Protein AF-A0A9D9NBC0-F1 (afdb_monomer_lite)

Structure (mmCIF, N/CA/C/O backbone):
data_AF-A0A9D9NBC0-F1
#
_entry.id   AF-A0A9D9NBC0-F1
#
loop_
_atom_site.group_PDB
_atom_site.id
_atom_site.type_symbol
_atom_site.label_atom_id
_atom_site.label_alt_id
_atom_site.label_comp_id
_atom_site.label_asym_id
_atom_site.label_entity_id
_atom_site.label_seq_id
_atom_site.pdbx_PDB_ins_code
_atom_site.Cartn_x
_atom_site.Cartn_y
_atom_site.Cartn_z
_atom_site.occupancy
_atom_site.B_iso_or_equiv
_atom_site.auth_seq_id
_atom_site.auth_comp_id
_atom_site.auth_asym_id
_atom_site.auth_atom_id
_atom_site.pdbx_PDB_model_num
ATOM 1 N N . MET A 1 1 ? -19.475 12.865 -7.290 1.00 39.97 1 MET A N 1
ATOM 2 C CA . MET A 1 1 ? -19.889 11.448 -7.213 1.00 39.97 1 MET A CA 1
ATOM 3 C C . MET A 1 1 ? -18.860 10.712 -8.029 1.00 39.97 1 MET A C 1
ATOM 5 O O . MET A 1 1 ? -19.018 10.587 -9.234 1.00 39.97 1 MET A O 1
ATOM 9 N N . ASP A 1 2 ? -17.732 10.462 -7.376 1.00 46.00 2 ASP A N 1
ATOM 10 C CA . ASP A 1 2 ? -16.462 10.147 -8.015 1.00 46.00 2 ASP A CA 1
ATOM 11 C C . ASP A 1 2 ? -16.504 8.800 -8.728 1.00 46.00 2 ASP A C 1
ATOM 13 O O . ASP A 1 2 ? -17.071 7.829 -8.221 1.00 46.00 2 ASP A O 1
ATOM 17 N N . GLU A 1 3 ? -15.914 8.781 -9.921 1.00 51.03 3 GLU A N 1
ATOM 18 C CA . GLU A 1 3 ? -15.640 7.583 -10.700 1.00 51.03 3 GLU A CA 1
ATOM 19 C C . GLU A 1 3 ? -14.886 6.578 -9.822 1.00 51.03 3 GLU A C 1
ATOM 21 O O . GLU A 1 3 ? -13.692 6.717 -9.556 1.00 51.03 3 GLU A O 1
ATOM 26 N N . MET A 1 4 ? -15.589 5.544 -9.356 1.00 51.00 4 MET A N 1
ATOM 27 C CA . MET A 1 4 ? -14.934 4.342 -8.862 1.00 51.00 4 MET A CA 1
ATOM 28 C C . MET A 1 4 ? -14.257 3.677 -10.054 1.00 51.00 4 MET A C 1
ATOM 30 O O . MET A 1 4 ? -14.889 2.946 -10.814 1.00 51.00 4 MET A O 1
ATOM 34 N N . HIS A 1 5 ? -12.966 3.956 -10.224 1.00 56.59 5 HIS A N 1
ATOM 35 C CA . HIS A 1 5 ? -12.083 3.117 -11.016 1.00 56.59 5 HIS A CA 1
ATOM 36 C C . HIS A 1 5 ? -12.287 1.670 -10.562 1.00 56.59 5 HIS A C 1
ATOM 38 O O . HIS A 1 5 ? -11.969 1.337 -9.425 1.00 56.59 5 HIS A O 1
ATOM 44 N N . SER A 1 6 ? -12.854 0.833 -11.432 1.00 58.31 6 SER A N 1
ATOM 45 C CA . SER A 1 6 ? -13.001 -0.598 -11.183 1.00 58.31 6 SER A CA 1
ATOM 46 C C . SER A 1 6 ? -11.607 -1.201 -11.060 1.00 58.31 6 SER A C 1
ATOM 48 O O . SER A 1 6 ? -10.880 -1.302 -12.055 1.00 58.31 6 SER A O 1
ATOM 50 N N . LEU A 1 7 ? -11.210 -1.553 -9.843 1.00 64.81 7 LEU A N 1
ATOM 51 C CA . LEU A 1 7 ? -9.915 -2.160 -9.589 1.00 64.81 7 LEU A CA 1
ATOM 52 C C . LEU A 1 7 ? -10.052 -3.663 -9.821 1.00 64.81 7 LEU A C 1
ATOM 54 O O . LEU A 1 7 ? -11.049 -4.277 -9.445 1.00 64.81 7 LEU A O 1
ATOM 58 N N . ALA A 1 8 ? -9.031 -4.298 -10.397 1.00 66.69 8 ALA A N 1
ATOM 59 C CA . ALA A 1 8 ? -9.032 -5.753 -10.611 1.00 66.69 8 ALA A CA 1
ATOM 60 C C . ALA A 1 8 ? -9.161 -6.546 -9.290 1.00 66.69 8 ALA A C 1
ATOM 62 O O . ALA A 1 8 ? -9.426 -7.748 -9.280 1.00 66.69 8 ALA A O 1
ATOM 63 N N . THR A 1 9 ? -8.947 -5.862 -8.170 1.00 72.19 9 THR A N 1
ATOM 64 C CA . THR A 1 9 ? -9.039 -6.367 -6.805 1.00 72.19 9 THR A CA 1
ATOM 65 C C . THR A 1 9 ? -10.477 -6.429 -6.267 1.00 72.19 9 THR A C 1
ATOM 67 O O . THR A 1 9 ? -10.701 -7.105 -5.261 1.00 72.19 9 THR A O 1
ATOM 70 N N . ASP A 1 10 ? -11.447 -5.783 -6.927 1.00 71.69 10 ASP A N 1
ATOM 71 C CA . ASP A 1 10 ? -12.849 -5.698 -6.477 1.00 71.69 10 ASP A CA 1
ATOM 72 C C . ASP A 1 10 ? -13.592 -7.047 -6.523 1.00 71.69 10 ASP A C 1
ATOM 74 O O . ASP A 1 10 ? -14.616 -7.216 -5.866 1.00 71.69 10 ASP A O 1
ATOM 78 N N . ASP A 1 11 ? -13.054 -8.038 -7.241 1.00 76.31 11 ASP A N 1
ATOM 79 C CA . ASP A 1 11 ? -13.562 -9.420 -7.249 1.00 76.31 11 ASP A CA 1
ATOM 80 C C . ASP A 1 11 ? -13.211 -10.186 -5.954 1.00 76.31 11 ASP A C 1
ATOM 82 O O . ASP A 1 11 ? -13.886 -11.134 -5.559 1.00 76.31 11 ASP A O 1
ATOM 86 N N . VAL A 1 12 ? -12.152 -9.765 -5.248 1.00 82.81 12 VAL A N 1
ATOM 87 C CA . VAL A 1 12 ? -11.618 -10.471 -4.066 1.00 82.81 12 VAL A CA 1
ATOM 88 C C . VAL A 1 12 ? -11.894 -9.708 -2.767 1.00 82.81 12 VAL A C 1
ATOM 90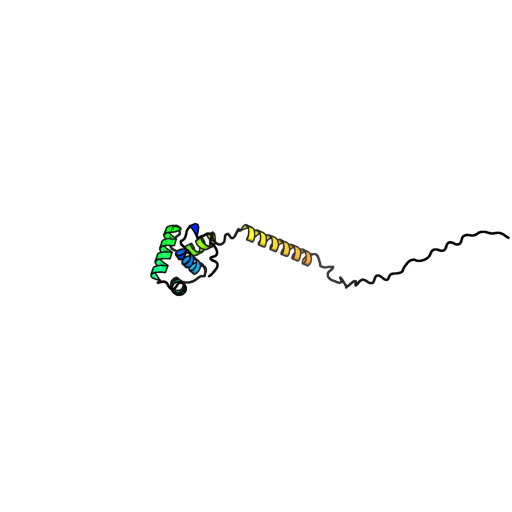 O O . VAL A 1 12 ? -12.126 -10.318 -1.717 1.00 82.81 12 VAL A O 1
ATOM 93 N N . LEU A 1 13 ? -11.852 -8.374 -2.807 1.00 86.44 13 LEU A N 1
ATOM 94 C CA . LEU A 1 13 ? -12.033 -7.506 -1.642 1.00 86.44 13 LEU A CA 1
ATOM 95 C C . LEU A 1 13 ? -13.379 -6.785 -1.683 1.00 86.44 13 LEU A C 1
ATOM 97 O O . LEU A 1 13 ? -13.892 -6.413 -2.731 1.00 86.44 13 LEU A O 1
ATOM 101 N N . THR A 1 14 ? -13.942 -6.541 -0.500 1.00 90.06 14 THR A N 1
ATOM 102 C CA . THR A 1 14 ? -15.122 -5.673 -0.378 1.00 90.06 14 THR A CA 1
ATOM 103 C C . THR A 1 14 ? -14.738 -4.204 -0.589 1.00 90.06 14 THR A C 1
ATOM 105 O O . THR A 1 14 ? -13.606 -3.828 -0.282 1.00 90.06 14 THR A O 1
ATOM 108 N N . PRO A 1 15 ? -15.679 -3.322 -0.973 1.00 87.12 15 PRO A N 1
ATOM 109 C CA . PRO A 1 15 ? -15.377 -1.911 -1.227 1.00 87.12 15 PRO A CA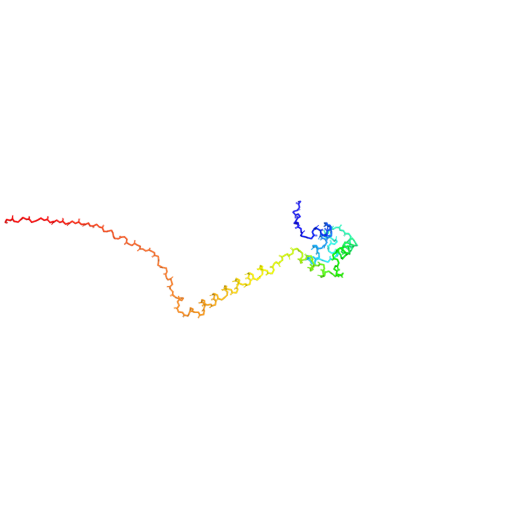 1
ATOM 110 C C . PRO A 1 15 ? -14.696 -1.189 -0.053 1.00 87.12 15 PRO A C 1
ATOM 112 O O . PRO A 1 15 ? -13.866 -0.310 -0.256 1.00 87.12 15 PRO A O 1
ATOM 115 N N . ALA A 1 16 ? -15.022 -1.560 1.190 1.00 87.44 16 ALA A N 1
ATOM 116 C CA . ALA A 1 16 ? -14.381 -0.997 2.381 1.00 87.44 16 ALA A CA 1
ATOM 117 C C . ALA A 1 16 ? -12.932 -1.481 2.558 1.00 87.44 16 ALA A C 1
ATOM 119 O O . ALA A 1 16 ? -12.053 -0.706 2.929 1.00 87.44 16 ALA A O 1
ATOM 120 N N . GLU A 1 17 ? -12.673 -2.756 2.274 1.00 90.88 17 GLU A N 1
ATOM 121 C CA . GLU A 1 17 ? -11.328 -3.333 2.320 1.00 90.88 17 GLU A CA 1
ATOM 122 C C . GLU A 1 17 ? -10.445 -2.765 1.204 1.00 90.88 17 GLU A C 1
ATOM 124 O O . GLU A 1 17 ? -9.278 -2.466 1.450 1.00 90.88 17 GLU A O 1
ATOM 129 N N . THR A 1 18 ? -11.009 -2.548 0.012 1.00 90.81 18 THR A N 1
ATOM 130 C CA . THR A 1 18 ? -10.315 -1.914 -1.114 1.00 90.81 18 THR A CA 1
ATOM 131 C C . THR A 1 18 ? -9.872 -0.492 -0.772 1.00 90.81 18 THR A C 1
ATOM 133 O O . THR A 1 18 ? -8.712 -0.162 -1.006 1.00 90.81 18 THR A O 1
ATOM 136 N N . ARG A 1 19 ? -10.732 0.335 -0.151 1.00 91.19 19 ARG A N 1
ATOM 137 C CA . ARG A 1 19 ? -10.355 1.699 0.282 1.00 91.19 19 ARG A CA 1
ATOM 138 C C . ARG A 1 19 ? -9.176 1.697 1.255 1.00 91.19 19 ARG A C 1
ATOM 140 O O . ARG A 1 19 ? -8.235 2.471 1.106 1.00 91.19 19 ARG A O 1
ATOM 147 N N . ILE A 1 20 ? -9.186 0.773 2.212 1.00 92.81 20 ILE A N 1
ATOM 148 C CA . ILE A 1 20 ? -8.100 0.632 3.188 1.00 92.81 20 ILE A CA 1
ATOM 149 C C . ILE A 1 20 ? -6.810 0.145 2.513 1.00 92.81 20 ILE A C 1
ATOM 151 O O . ILE A 1 20 ? -5.737 0.681 2.786 1.00 92.81 20 ILE A O 1
ATOM 155 N N . ALA A 1 21 ? -6.894 -0.837 1.611 1.00 90.69 21 ALA A N 1
ATOM 156 C CA . ALA A 1 21 ? -5.743 -1.328 0.854 1.00 90.69 21 ALA A CA 1
ATOM 157 C C . ALA A 1 21 ? -5.138 -0.248 -0.062 1.00 90.69 21 ALA A C 1
ATOM 159 O O . ALA A 1 21 ? -3.914 -0.125 -0.130 1.00 90.69 21 ALA A O 1
ATOM 160 N N . ALA A 1 22 ? -5.979 0.571 -0.700 1.00 89.56 22 ALA A N 1
ATOM 161 C CA . ALA A 1 22 ? -5.551 1.716 -1.496 1.00 89.56 22 ALA A CA 1
ATOM 162 C C . ALA A 1 22 ? -4.810 2.751 -0.637 1.00 89.56 22 ALA A C 1
ATOM 164 O O . ALA A 1 22 ? -3.722 3.175 -1.015 1.00 89.56 22 ALA A O 1
ATOM 165 N N . GLY A 1 23 ? -5.314 3.064 0.563 1.00 91.00 23 GLY A N 1
ATOM 166 C CA . GLY A 1 23 ? -4.620 3.944 1.509 1.00 91.00 23 GLY A CA 1
ATOM 167 C C . GLY A 1 23 ? -3.216 3.447 1.878 1.00 91.00 23 GLY A C 1
ATOM 168 O O . GLY A 1 23 ? -2.271 4.231 1.920 1.00 91.00 23 GLY A O 1
ATOM 169 N N . TYR A 1 24 ? -3.036 2.135 2.059 1.00 92.25 24 TYR A N 1
ATOM 170 C CA . TYR A 1 24 ? -1.698 1.567 2.265 1.00 92.25 24 TYR A CA 1
ATOM 171 C C . TYR A 1 24 ? -0.799 1.677 1.025 1.00 92.25 24 TYR A C 1
ATOM 173 O O . TYR A 1 24 ? 0.408 1.858 1.171 1.00 92.25 24 TYR A O 1
ATOM 181 N N . CYS A 1 25 ? -1.359 1.587 -0.184 1.00 89.19 25 CYS A N 1
ATOM 182 C CA . CYS A 1 25 ? -0.604 1.763 -1.430 1.00 89.19 25 CYS A CA 1
ATOM 183 C C . CYS A 1 25 ? -0.204 3.221 -1.679 1.00 89.19 25 CYS A C 1
ATOM 185 O O . CYS A 1 25 ? 0.854 3.467 -2.251 1.00 89.19 25 CYS A O 1
ATOM 187 N N . GLU A 1 26 ? -1.003 4.177 -1.205 1.00 88.12 26 GLU A N 1
ATOM 188 C CA . GLU A 1 26 ? -0.646 5.601 -1.160 1.00 88.12 26 GLU A CA 1
ATOM 189 C C . GLU A 1 26 ? 0.479 5.898 -0.148 1.00 88.12 26 GLU A C 1
ATOM 191 O O . GLU A 1 26 ? 1.039 6.991 -0.150 1.00 88.12 26 GLU A O 1
ATOM 196 N N . GLY A 1 27 ? 0.835 4.931 0.705 1.00 90.19 27 GLY A N 1
ATOM 197 C CA . GLY A 1 27 ? 1.870 5.077 1.729 1.00 90.19 27 GLY A CA 1
ATOM 198 C C . GLY A 1 27 ? 1.361 5.625 3.063 1.00 90.19 27 GLY A C 1
ATOM 199 O O . GLY A 1 27 ? 2.175 5.967 3.918 1.00 90.19 27 GLY A O 1
ATOM 200 N N . LEU A 1 28 ? 0.041 5.686 3.264 1.00 92.25 28 LEU A N 1
ATOM 201 C CA . LEU A 1 28 ? -0.554 6.149 4.515 1.00 92.25 28 LEU A CA 1
ATOM 202 C C . LEU A 1 28 ? -0.394 5.113 5.631 1.00 92.25 28 LEU A C 1
ATOM 204 O O . LEU A 1 28 ? -0.471 3.894 5.430 1.00 92.25 28 LEU A O 1
ATOM 208 N N . ILE A 1 29 ? -0.234 5.607 6.853 1.00 91.94 29 ILE A N 1
ATOM 209 C CA . ILE A 1 29 ? -0.187 4.782 8.059 1.00 91.94 29 ILE A CA 1
ATOM 210 C C . ILE A 1 29 ? -1.624 4.491 8.513 1.00 91.94 29 ILE A C 1
ATOM 212 O O . ILE A 1 29 ? -2.519 5.310 8.354 1.00 91.94 29 ILE A O 1
ATOM 216 N N . GLY A 1 30 ? -1.876 3.348 9.161 1.00 90.25 30 GLY A N 1
ATOM 217 C CA . GLY A 1 30 ? -3.233 2.955 9.581 1.00 90.25 30 GLY A CA 1
ATOM 218 C C . GLY A 1 30 ? -3.994 3.992 10.430 1.00 90.25 30 GLY A C 1
ATOM 219 O O . GLY A 1 30 ? -5.220 3.997 10.413 1.00 90.25 30 GLY A O 1
ATOM 220 N N . LYS A 1 31 ? -3.290 4.880 11.150 1.00 93.50 31 LYS A N 1
ATOM 221 C CA . LYS A 1 31 ? -3.906 6.016 11.861 1.00 93.50 31 LYS A CA 1
ATOM 222 C C . LYS A 1 31 ? -4.372 7.120 10.907 1.00 93.50 31 LYS A C 1
ATOM 224 O O . LYS A 1 31 ? -5.477 7.614 11.063 1.00 93.50 31 LYS A O 1
ATOM 229 N N . GLU A 1 32 ? -3.571 7.447 9.900 1.00 94.06 32 GLU A N 1
ATOM 230 C CA . GLU A 1 32 ? -3.910 8.442 8.876 1.00 94.06 32 GLU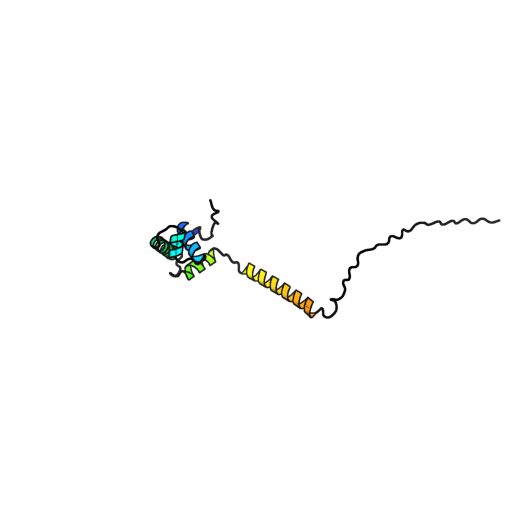 A CA 1
ATOM 231 C C . GLU A 1 32 ? -5.046 7.938 7.982 1.00 94.06 32 GLU A C 1
ATOM 233 O O . GLU A 1 32 ? -5.955 8.687 7.648 1.00 94.06 32 GLU A O 1
ATOM 238 N N . ILE A 1 33 ? -5.055 6.639 7.661 1.00 93.69 33 ILE A N 1
ATOM 239 C CA . ILE A 1 33 ? -6.167 5.997 6.943 1.00 93.69 33 ILE A CA 1
ATOM 240 C C . ILE A 1 33 ? -7.464 6.113 7.754 1.00 93.69 33 ILE A C 1
ATOM 242 O O . ILE A 1 33 ? -8.518 6.397 7.193 1.00 93.69 33 ILE A O 1
ATOM 246 N N . ALA A 1 34 ? -7.391 5.918 9.073 1.00 94.31 34 ALA A N 1
ATOM 247 C CA . ALA A 1 34 ? -8.544 6.055 9.959 1.00 94.31 34 ALA A CA 1
ATOM 248 C C . ALA A 1 34 ? -9.104 7.490 9.952 1.00 94.31 34 ALA A C 1
ATOM 250 O O . ALA A 1 34 ? -10.318 7.674 9.875 1.00 94.31 34 ALA A O 1
ATOM 251 N N . GLU A 1 35 ? -8.223 8.494 9.975 1.00 94.12 35 GLU A N 1
ATOM 252 C CA . GLU A 1 35 ? -8.599 9.908 9.872 1.00 94.12 35 GLU A CA 1
ATOM 253 C C . GLU A 1 35 ? -9.191 10.253 8.498 1.00 94.12 35 GLU A C 1
ATOM 255 O O . GLU A 1 35 ? -10.236 10.901 8.439 1.00 94.12 35 GLU A O 1
ATOM 260 N N . LYS A 1 36 ? -8.579 9.767 7.408 1.00 92.31 36 LYS A N 1
ATOM 261 C CA . LYS A 1 36 ? -9.019 9.995 6.021 1.00 92.31 36 LYS A CA 1
ATOM 262 C C . LYS A 1 36 ? -10.399 9.396 5.738 1.00 92.31 36 LYS A C 1
ATOM 264 O O . LYS A 1 36 ? -11.234 10.038 5.113 1.00 92.31 36 LYS A O 1
ATOM 269 N N . GLU A 1 37 ? -10.639 8.171 6.199 1.00 90.25 37 GLU A N 1
ATOM 270 C CA . GLU A 1 37 ? -11.887 7.432 5.958 1.00 90.25 37 GLU A CA 1
ATOM 271 C C . GLU A 1 37 ? -12.947 7.668 7.054 1.00 90.25 37 GLU A C 1
ATOM 273 O O . GLU A 1 37 ? -14.012 7.053 7.020 1.00 90.25 37 GLU A O 1
ATOM 278 N N . HIS A 1 38 ? -12.675 8.537 8.038 1.00 92.94 38 HIS A N 1
ATOM 279 C CA . HIS A 1 38 ? -13.553 8.827 9.181 1.00 92.94 38 HIS A CA 1
ATOM 280 C C . HIS A 1 38 ? -14.026 7.574 9.949 1.00 92.94 38 HIS A C 1
ATOM 282 O O . HIS A 1 38 ? -15.165 7.489 10.415 1.00 92.94 38 HIS A O 1
ATOM 288 N N . ILE A 1 39 ? -13.141 6.588 10.104 1.00 92.69 39 ILE A N 1
ATOM 289 C CA . ILE A 1 39 ? -13.406 5.322 10.804 1.00 92.69 39 ILE A CA 1
ATOM 290 C C . ILE A 1 39 ? -12.458 5.138 11.985 1.00 92.69 39 ILE A C 1
ATOM 292 O O . ILE A 1 39 ? -11.391 5.734 12.061 1.00 92.69 39 ILE A O 1
ATOM 296 N N . SER A 1 40 ? -12.829 4.276 12.934 1.00 94.69 40 SER A N 1
ATOM 297 C CA . SER A 1 40 ? -11.943 3.980 14.061 1.00 94.69 40 SER A CA 1
ATOM 298 C C . SER A 1 40 ? -10.696 3.210 13.607 1.00 94.69 40 SER A C 1
ATOM 300 O O . SER A 1 40 ? -10.773 2.328 12.748 1.00 94.69 40 SER A O 1
ATOM 302 N N . TYR A 1 41 ? -9.556 3.460 14.256 1.00 94.50 41 TYR A N 1
ATOM 303 C CA . TYR A 1 41 ? -8.328 2.694 14.016 1.00 94.50 41 TYR A CA 1
ATOM 304 C C . TYR A 1 41 ? -8.527 1.179 14.215 1.00 94.50 41 TYR A C 1
ATOM 306 O O . TYR A 1 41 ? -8.010 0.373 13.445 1.00 94.50 41 TYR A O 1
ATOM 314 N N . TYR A 1 42 ? -9.334 0.774 15.202 1.00 94.75 42 TYR A N 1
ATOM 315 C CA . TYR A 1 42 ? -9.686 -0.636 15.414 1.00 94.75 42 TYR A CA 1
ATOM 316 C C . TYR A 1 42 ? -10.424 -1.243 14.218 1.00 94.75 42 TYR A C 1
ATOM 318 O O . TYR A 1 42 ? -10.197 -2.403 13.871 1.00 94.75 42 TYR A O 1
ATOM 326 N N . THR A 1 43 ? -11.284 -0.458 13.570 1.00 94.75 43 THR A N 1
ATOM 327 C CA . THR A 1 43 ? -11.990 -0.868 12.355 1.00 94.75 43 THR A CA 1
ATOM 328 C C . THR A 1 43 ? -11.007 -1.075 11.210 1.00 94.75 43 THR A C 1
ATOM 330 O O . THR A 1 43 ? -11.080 -2.111 10.550 1.00 94.75 43 THR A O 1
ATOM 333 N N . VAL A 1 44 ? -10.041 -0.164 11.031 1.00 94.88 44 VAL A N 1
ATOM 334 C CA . VAL A 1 44 ? -8.959 -0.328 10.045 1.00 94.88 44 VAL A CA 1
ATOM 335 C C . VAL A 1 44 ? -8.232 -1.647 10.283 1.00 94.88 44 VAL A C 1
ATOM 337 O O . VAL A 1 44 ? -8.221 -2.487 9.393 1.00 94.88 44 VAL A O 1
ATOM 340 N N . VAL A 1 45 ? -7.737 -1.888 11.502 1.00 93.88 45 VAL A N 1
ATOM 341 C CA . VAL A 1 45 ? -7.022 -3.129 11.861 1.00 93.88 45 VAL A CA 1
ATOM 342 C C . VAL A 1 45 ? -7.856 -4.379 11.571 1.00 93.88 45 VAL A C 1
ATOM 344 O O . VAL A 1 45 ? -7.334 -5.363 11.041 1.00 93.88 45 VAL A O 1
ATOM 347 N N . ARG A 1 46 ? -9.157 -4.352 11.885 1.00 94.44 46 ARG A N 1
ATOM 348 C CA . ARG A 1 46 ? -10.068 -5.469 11.608 1.00 94.44 46 ARG A CA 1
ATOM 349 C C . ARG A 1 46 ? -10.193 -5.735 10.110 1.00 94.44 46 ARG A C 1
ATOM 351 O O . ARG A 1 46 ? -10.107 -6.889 9.696 1.00 94.44 46 ARG A O 1
ATOM 358 N N . HIS A 1 47 ? -10.362 -4.692 9.305 1.00 94.31 47 HIS A N 1
ATOM 359 C CA . HIS A 1 47 ? -10.395 -4.830 7.853 1.00 94.31 47 HIS A CA 1
ATOM 360 C C . HIS A 1 47 ? -9.061 -5.340 7.307 1.00 94.31 47 HIS A C 1
ATOM 362 O O . HIS A 1 47 ? -9.070 -6.284 6.523 1.00 94.31 47 HIS A O 1
ATOM 368 N N . THR A 1 48 ? -7.917 -4.826 7.773 1.00 93.06 48 THR A N 1
ATOM 369 C CA . THR A 1 48 ? -6.601 -5.331 7.350 1.00 93.06 48 THR A CA 1
ATOM 370 C C . THR A 1 48 ? -6.442 -6.815 7.677 1.00 93.06 48 THR A C 1
ATOM 372 O O . THR A 1 48 ? -5.932 -7.585 6.865 1.00 93.06 48 THR A O 1
ATOM 375 N N . GLN A 1 49 ? -6.930 -7.254 8.839 1.00 93.12 49 GLN A N 1
ATOM 376 C CA . GLN A 1 49 ? -6.897 -8.662 9.222 1.00 93.12 49 GLN A CA 1
ATOM 377 C C . GLN A 1 49 ? -7.790 -9.541 8.342 1.00 93.12 49 GLN A C 1
ATOM 379 O O . GLN A 1 49 ? -7.366 -10.631 7.954 1.00 93.12 49 GLN A O 1
ATOM 384 N N . ASN A 1 50 ? -8.982 -9.066 7.986 1.00 93.56 50 ASN A N 1
ATOM 385 C CA . ASN A 1 50 ? -9.851 -9.765 7.044 1.00 93.56 50 ASN A CA 1
ATOM 386 C C . ASN A 1 50 ? -9.199 -9.877 5.661 1.00 93.56 50 ASN A C 1
ATOM 388 O O . ASN A 1 50 ? -9.247 -10.944 5.053 1.00 93.56 50 ASN A O 1
ATOM 392 N N . ILE A 1 51 ? -8.521 -8.824 5.195 1.00 92.75 51 ILE A N 1
ATOM 393 C CA . ILE A 1 51 ? -7.782 -8.855 3.928 1.00 92.75 51 ILE A CA 1
ATOM 394 C C . ILE A 1 51 ? -6.696 -9.933 3.968 1.00 92.75 51 ILE A C 1
ATOM 396 O O . ILE A 1 51 ? -6.603 -10.736 3.041 1.00 92.75 51 ILE A O 1
ATOM 400 N N . TYR A 1 52 ? -5.914 -10.016 5.051 1.00 92.88 52 TYR A N 1
ATOM 401 C CA . TYR A 1 52 ? -4.904 -11.070 5.201 1.00 92.88 52 TYR A CA 1
ATOM 402 C C . TYR A 1 52 ? -5.511 -12.479 5.185 1.00 92.88 52 TYR A C 1
ATOM 404 O O . TYR A 1 52 ? -4.921 -13.392 4.615 1.00 92.88 52 TYR A O 1
ATOM 412 N N . GLN A 1 53 ? -6.694 -12.665 5.775 1.00 91.69 53 GLN A N 1
ATOM 413 C CA . GLN A 1 53 ? -7.391 -13.954 5.749 1.00 91.69 53 GLN A CA 1
ATOM 414 C C . GLN A 1 53 ? -7.900 -14.317 4.351 1.00 91.69 53 GLN A C 1
ATOM 416 O O . GLN A 1 53 ? -7.776 -15.470 3.950 1.00 91.69 53 GLN A O 1
ATOM 421 N N . LYS A 1 54 ? -8.440 -13.347 3.605 1.00 91.31 54 LYS A N 1
ATOM 422 C CA . LYS A 1 54 ? -8.973 -13.564 2.251 1.00 91.31 54 LYS A CA 1
ATOM 423 C C . LYS A 1 54 ? -7.881 -13.819 1.218 1.00 91.31 54 LYS A C 1
ATOM 425 O O . LYS A 1 54 ? -8.031 -14.674 0.356 1.00 91.31 54 LYS A O 1
ATOM 430 N N . THR A 1 55 ? -6.786 -13.071 1.304 1.00 88.31 55 THR A N 1
ATOM 431 C CA . THR A 1 55 ? -5.690 -13.123 0.324 1.00 88.31 55 THR A CA 1
ATOM 432 C C . THR A 1 55 ? -4.658 -14.208 0.636 1.00 88.31 55 THR A C 1
ATOM 434 O O . THR A 1 55 ? -3.881 -14.577 -0.239 1.00 88.31 55 THR A O 1
ATOM 437 N N . GLY A 1 56 ? -4.619 -14.716 1.874 1.00 87.50 56 GLY A N 1
ATOM 438 C CA . GLY A 1 56 ? -3.652 -15.731 2.307 1.00 87.50 56 GLY A CA 1
ATOM 439 C C . GLY A 1 56 ? -2.208 -15.226 2.411 1.00 87.50 56 GLY A C 1
ATOM 440 O O . GLY A 1 56 ? -1.291 -16.016 2.632 1.00 87.50 56 GLY A O 1
ATOM 441 N N . ILE A 1 57 ? -1.979 -13.919 2.259 1.00 89.25 57 ILE A N 1
ATOM 442 C CA . ILE A 1 57 ? -0.644 -13.323 2.340 1.00 89.25 57 ILE A CA 1
ATOM 443 C C . ILE A 1 57 ? -0.165 -13.213 3.792 1.00 89.25 57 ILE A C 1
ATOM 445 O O . ILE A 1 57 ? -0.934 -13.193 4.757 1.00 89.25 57 ILE A O 1
ATOM 449 N N . ARG A 1 58 ? 1.153 -13.093 3.959 1.00 89.19 58 ARG A N 1
ATOM 450 C CA . ARG A 1 58 ? 1.775 -12.879 5.270 1.00 89.19 58 ARG A CA 1
ATOM 451 C C . ARG A 1 58 ? 1.294 -11.549 5.869 1.00 89.19 58 ARG A C 1
ATOM 453 O O . ARG A 1 58 ? 1.165 -10.565 5.148 1.00 89.19 58 ARG A O 1
ATOM 460 N N . ARG A 1 59 ? 1.084 -11.503 7.193 1.00 88.50 59 ARG A N 1
ATOM 461 C CA . ARG A 1 59 ? 0.642 -10.303 7.937 1.00 88.50 59 ARG A CA 1
ATOM 462 C C . ARG A 1 59 ? 1.716 -9.207 7.947 1.00 88.50 59 ARG A C 1
ATOM 464 O O . ARG A 1 59 ? 2.424 -9.025 8.933 1.00 88.50 59 ARG A O 1
ATOM 471 N N . SER A 1 60 ? 1.871 -8.519 6.826 1.00 90.56 60 SER A N 1
ATOM 472 C CA . SER A 1 60 ? 2.825 -7.437 6.624 1.00 90.56 60 SER A CA 1
ATOM 473 C C . SER A 1 60 ? 2.245 -6.437 5.634 1.00 90.56 60 SER A C 1
ATOM 475 O O . SER A 1 60 ? 1.763 -6.828 4.572 1.00 90.56 60 SER A O 1
ATOM 477 N N . THR A 1 61 ? 2.358 -5.148 5.953 1.00 88.12 61 THR A N 1
ATOM 478 C CA . THR A 1 61 ? 1.917 -4.061 5.073 1.00 88.12 61 THR A CA 1
ATOM 479 C C . THR A 1 61 ? 2.620 -4.120 3.719 1.00 88.12 61 THR A C 1
ATOM 481 O O . THR A 1 61 ? 1.977 -3.960 2.691 1.00 88.12 61 THR A O 1
ATOM 484 N N . ASN A 1 62 ? 3.912 -4.461 3.695 1.00 89.81 62 ASN A N 1
ATOM 485 C CA . ASN A 1 62 ? 4.671 -4.588 2.448 1.00 89.81 62 ASN A CA 1
ATOM 486 C C . ASN A 1 62 ? 4.125 -5.712 1.560 1.00 89.81 62 ASN A C 1
ATOM 488 O O . ASN A 1 62 ? 4.053 -5.555 0.347 1.00 89.81 62 ASN A O 1
ATOM 492 N N . ALA A 1 63 ? 3.716 -6.834 2.161 1.00 89.31 63 ALA A N 1
ATOM 493 C CA . ALA A 1 63 ? 3.112 -7.938 1.420 1.00 89.31 63 ALA A CA 1
ATOM 494 C C . ALA A 1 63 ? 1.731 -7.555 0.867 1.00 89.31 63 ALA A C 1
ATOM 496 O O . ALA A 1 63 ? 1.419 -7.901 -0.269 1.00 89.31 63 ALA A O 1
ATOM 497 N N . LEU A 1 64 ? 0.934 -6.810 1.644 1.00 90.44 64 LEU A N 1
ATOM 498 C CA . LEU A 1 64 ? -0.358 -6.279 1.204 1.00 90.44 64 LEU A CA 1
ATOM 499 C C . LEU A 1 64 ? -0.205 -5.339 0.010 1.00 90.44 64 LEU A C 1
ATOM 501 O O . LEU A 1 64 ? -0.869 -5.532 -1.004 1.00 90.44 64 LEU A O 1
ATOM 505 N N . VAL A 1 65 ? 0.689 -4.357 0.126 1.00 90.06 65 VAL A N 1
ATOM 506 C CA . VAL A 1 65 ? 0.946 -3.379 -0.934 1.00 90.06 65 VAL A CA 1
ATOM 507 C C . VAL A 1 65 ? 1.478 -4.079 -2.176 1.00 90.06 65 VAL A C 1
ATOM 509 O O . VAL A 1 65 ? 0.950 -3.852 -3.255 1.00 90.06 65 VAL A O 1
ATOM 512 N N . ALA A 1 66 ? 2.453 -4.983 -2.038 1.00 87.56 66 ALA A N 1
ATOM 513 C CA . ALA A 1 66 ? 2.995 -5.734 -3.169 1.00 87.56 66 ALA A CA 1
ATOM 514 C C . ALA A 1 66 ? 1.926 -6.580 -3.876 1.00 87.56 66 ALA A C 1
ATOM 516 O O . ALA A 1 66 ? 1.875 -6.596 -5.102 1.00 87.56 66 ALA A O 1
ATOM 517 N N . TRP A 1 67 ? 1.053 -7.254 -3.122 1.00 87.88 67 TRP A N 1
ATOM 518 C CA . TRP A 1 67 ? -0.046 -8.037 -3.687 1.00 87.88 67 TRP A CA 1
ATOM 519 C C . TRP A 1 67 ? -1.064 -7.153 -4.417 1.00 87.88 67 TRP A C 1
ATOM 521 O O . TRP A 1 67 ? -1.442 -7.454 -5.548 1.00 87.88 67 TRP A O 1
ATOM 531 N N . PHE A 1 68 ? -1.464 -6.041 -3.797 1.00 87.50 68 PHE A N 1
ATOM 532 C CA . PHE A 1 68 ? -2.424 -5.101 -4.372 1.00 87.50 68 PHE A CA 1
ATOM 533 C C . PHE A 1 68 ? -1.867 -4.444 -5.640 1.00 87.50 68 PHE A C 1
ATOM 535 O O . PHE A 1 68 ? -2.536 -4.425 -6.671 1.00 87.50 68 PHE A O 1
ATOM 542 N N . MET A 1 69 ? -0.607 -3.998 -5.602 1.00 83.50 69 MET A N 1
ATOM 543 C CA . MET A 1 69 ? 0.104 -3.486 -6.775 1.00 83.50 69 MET A CA 1
ATOM 544 C C . MET A 1 69 ? 0.224 -4.548 -7.863 1.00 83.50 69 MET A C 1
ATOM 546 O O . MET A 1 69 ? -0.099 -4.270 -9.007 1.00 83.50 69 MET A O 1
ATOM 550 N N . SER A 1 70 ? 0.612 -5.778 -7.521 1.00 81.06 70 SER A N 1
ATOM 551 C CA . SER A 1 70 ? 0.732 -6.865 -8.498 1.00 81.06 70 SER A CA 1
ATOM 552 C C . SER A 1 70 ? -0.589 -7.194 -9.198 1.00 81.06 70 SER A C 1
ATOM 554 O O . SER A 1 70 ? -0.561 -7.746 -10.294 1.00 81.06 70 SER A O 1
ATOM 556 N N . ARG A 1 71 ? -1.736 -6.913 -8.569 1.00 78.25 71 ARG A N 1
ATOM 557 C CA . ARG A 1 71 ? -3.059 -7.147 -9.158 1.00 78.25 71 ARG A CA 1
ATOM 558 C C . ARG A 1 71 ? -3.552 -5.961 -9.979 1.00 78.25 71 ARG A C 1
ATOM 560 O O . ARG A 1 71 ? -4.234 -6.162 -10.978 1.00 78.25 71 ARG A O 1
ATOM 567 N N . ASN A 1 72 ? -3.229 -4.748 -9.541 1.00 72.56 72 ASN A N 1
ATOM 568 C CA . ASN A 1 72 ? -3.794 -3.523 -10.090 1.00 72.56 72 ASN A CA 1
ATOM 569 C C . ASN A 1 72 ? -2.898 -2.872 -11.148 1.00 72.56 72 ASN A C 1
ATOM 571 O O . ASN A 1 72 ? -3.368 -2.383 -12.171 1.00 72.56 72 ASN A O 1
ATOM 575 N N . CYS A 1 73 ? -1.592 -2.922 -10.928 1.00 65.56 73 CYS A N 1
ATOM 576 C CA . CYS A 1 73 ? -0.596 -2.692 -11.949 1.00 65.56 73 CYS A CA 1
ATOM 577 C C . CYS A 1 73 ? -0.324 -4.033 -12.623 1.00 65.56 73 CYS A C 1
ATOM 579 O O . CYS A 1 73 ? 0.627 -4.739 -12.288 1.00 65.56 73 CYS A O 1
ATOM 581 N N . ASN A 1 74 ? -1.147 -4.362 -13.619 1.00 56.31 74 ASN A N 1
ATOM 582 C CA . ASN A 1 74 ? -0.738 -5.265 -14.688 1.00 56.31 74 ASN A CA 1
ATOM 583 C C . ASN A 1 74 ? 0.357 -4.560 -15.508 1.00 56.31 74 ASN A C 1
ATOM 585 O O . ASN A 1 74 ? 0.148 -4.172 -16.653 1.00 56.31 74 ASN A O 1
ATOM 589 N N . ILE A 1 75 ? 1.495 -4.275 -14.867 1.00 56.19 75 ILE A N 1
ATOM 590 C CA . ILE A 1 75 ? 2.695 -3.813 -15.540 1.00 56.19 75 ILE A CA 1
ATOM 591 C C . ILE A 1 75 ? 3.179 -5.032 -16.302 1.00 56.19 75 ILE A C 1
ATOM 593 O O . ILE A 1 75 ? 3.962 -5.847 -15.808 1.00 56.19 75 ILE A O 1
ATOM 597 N N . ASP A 1 76 ? 2.638 -5.174 -17.504 1.00 56.56 76 ASP A N 1
ATOM 598 C CA . ASP A 1 76 ? 3.179 -6.055 -18.504 1.00 56.56 76 ASP A CA 1
ATOM 599 C C . ASP A 1 76 ? 4.651 -5.677 -18.644 1.00 56.56 76 ASP A C 1
ATOM 601 O O . ASP A 1 76 ? 5.008 -4.617 -19.165 1.00 56.56 76 ASP A O 1
ATOM 605 N N . MET A 1 77 ? 5.538 -6.558 -18.179 1.00 54.09 77 MET A N 1
ATOM 606 C CA . MET A 1 77 ? 6.977 -6.445 -18.429 1.00 54.09 77 MET A CA 1
ATOM 607 C C . MET A 1 77 ? 7.257 -6.198 -19.922 1.00 54.09 77 MET A C 1
ATOM 609 O O . MET A 1 77 ? 8.234 -5.543 -20.276 1.00 54.09 77 MET A O 1
ATOM 613 N N . HIS A 1 78 ? 6.355 -6.642 -20.800 1.00 60.38 78 HIS A N 1
ATOM 614 C CA . HIS A 1 78 ? 6.374 -6.382 -22.232 1.00 60.38 78 HIS A CA 1
ATOM 615 C C . HIS A 1 78 ? 6.360 -4.882 -22.60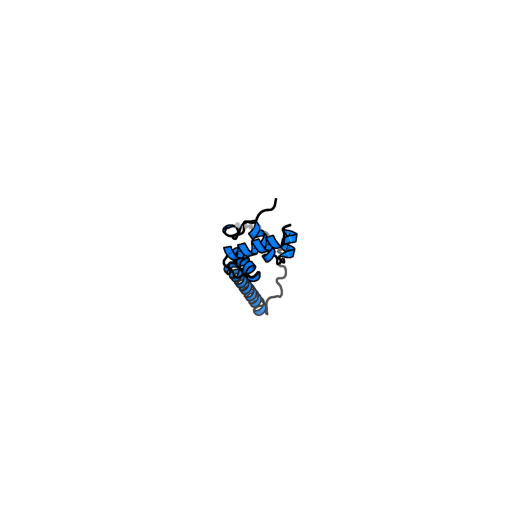5 1.00 60.38 78 HIS A C 1
ATOM 617 O O . HIS A 1 78 ? 7.054 -4.493 -23.546 1.00 60.38 78 HIS A O 1
ATOM 623 N N . GLU A 1 79 ? 5.660 -4.008 -21.871 1.00 68.06 79 GLU A N 1
ATOM 624 C CA . GLU A 1 79 ? 5.665 -2.558 -22.136 1.00 68.06 79 GLU A CA 1
ATOM 625 C C . GLU A 1 79 ? 6.977 -1.894 -21.710 1.00 68.06 79 GLU A C 1
ATOM 627 O O . GLU A 1 79 ? 7.514 -1.050 -22.438 1.00 68.06 79 GLU A O 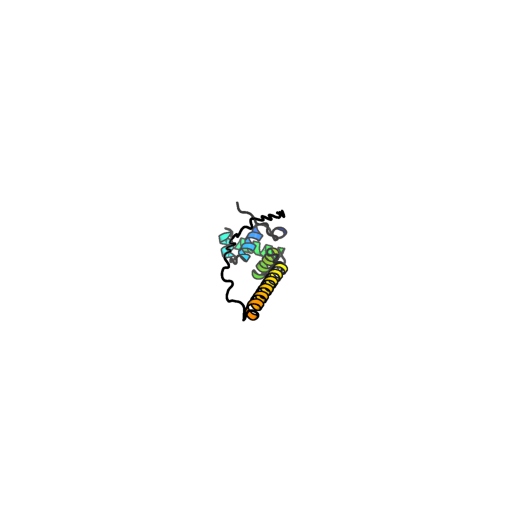1
ATOM 632 N N . PHE A 1 80 ? 7.550 -2.336 -20.588 1.00 66.31 80 PHE A N 1
ATOM 633 C CA . PHE A 1 80 ? 8.868 -1.883 -20.144 1.00 66.31 80 PHE A CA 1
ATOM 634 C C . PHE A 1 80 ? 9.973 -2.341 -21.103 1.00 66.31 80 P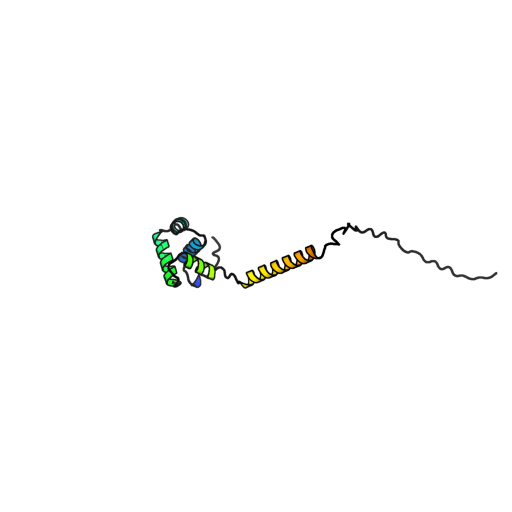HE A C 1
ATOM 636 O O . PHE A 1 80 ? 10.795 -1.520 -21.509 1.00 66.31 80 PHE A O 1
ATOM 643 N N . LEU A 1 81 ? 9.967 -3.603 -21.551 1.00 67.19 81 LEU A N 1
ATOM 644 C CA . LEU A 1 81 ? 10.927 -4.104 -22.543 1.00 67.19 81 LEU A CA 1
ATOM 645 C C . LEU A 1 81 ? 10.775 -3.393 -23.895 1.00 67.19 81 LEU A C 1
ATOM 647 O O . LEU A 1 81 ? 11.785 -3.073 -24.525 1.00 67.19 81 LEU A O 1
ATOM 651 N N . ARG A 1 82 ? 9.546 -3.078 -24.327 1.00 77.69 82 ARG A N 1
ATOM 652 C CA . ARG A 1 82 ? 9.297 -2.293 -25.548 1.00 77.69 82 ARG A CA 1
ATOM 653 C C . ARG A 1 82 ? 9.873 -0.881 -25.444 1.00 77.69 82 ARG A C 1
ATOM 655 O O . ARG A 1 82 ? 10.530 -0.425 -26.378 1.00 77.69 82 ARG A O 1
ATOM 662 N N . SER A 1 83 ? 9.667 -0.214 -24.309 1.00 81.81 83 SER A N 1
ATOM 663 C CA . SER A 1 83 ? 10.199 1.129 -24.053 1.00 81.81 83 SER A CA 1
ATOM 664 C C . SER A 1 83 ? 11.732 1.136 -23.978 1.00 81.81 83 SER A C 1
ATOM 666 O O . SER A 1 83 ? 12.384 1.944 -24.639 1.00 81.81 83 SER A O 1
ATOM 668 N N . ILE A 1 84 ? 12.325 0.170 -23.266 1.00 87.38 84 ILE A N 1
ATOM 669 C CA . ILE A 1 84 ? 13.784 0.021 -23.149 1.00 87.38 84 ILE A CA 1
ATOM 670 C C . ILE A 1 84 ? 14.413 -0.284 -24.513 1.00 87.38 84 ILE A C 1
ATOM 672 O O . ILE A 1 84 ? 15.426 0.317 -24.864 1.00 87.38 84 ILE A O 1
ATOM 676 N N . THR A 1 85 ? 13.799 -1.158 -25.316 1.00 87.50 85 THR A N 1
ATOM 677 C CA . THR A 1 85 ? 14.297 -1.499 -26.660 1.00 87.50 85 THR A CA 1
ATOM 678 C C . THR A 1 85 ? 14.246 -0.289 -27.593 1.00 87.50 85 THR A C 1
ATOM 680 O O . THR A 1 85 ? 15.217 -0.017 -28.297 1.00 87.50 85 THR A O 1
ATOM 683 N N . ALA A 1 86 ? 13.157 0.486 -27.568 1.00 87.44 86 ALA A N 1
ATOM 684 C CA . ALA A 1 86 ? 13.044 1.712 -28.356 1.00 87.44 86 ALA A CA 1
ATOM 685 C C . ALA A 1 86 ? 14.092 2.760 -27.943 1.00 87.44 86 ALA A C 1
ATOM 687 O O . ALA A 1 86 ? 14.752 3.347 -28.802 1.00 87.44 86 ALA A O 1
ATOM 688 N N . MET A 1 87 ? 14.300 2.949 -26.637 1.00 87.69 87 MET A N 1
ATOM 689 C CA . MET A 1 87 ? 15.326 3.855 -26.110 1.00 87.69 87 MET A CA 1
ATOM 690 C C . MET A 1 87 ? 16.735 3.418 -26.511 1.00 87.69 87 MET A C 1
ATOM 692 O O . MET A 1 87 ? 17.540 4.246 -26.934 1.00 87.69 87 MET A O 1
ATOM 696 N N . PHE A 1 88 ? 17.027 2.119 -26.440 1.00 91.19 88 PHE A N 1
ATOM 697 C CA . PHE A 1 88 ? 18.320 1.573 -26.841 1.00 91.19 88 PHE A CA 1
ATOM 698 C C . PHE A 1 88 ? 18.597 1.805 -28.333 1.00 91.19 88 PHE A C 1
ATOM 700 O O . PHE A 1 88 ? 19.683 2.256 -28.693 1.00 91.19 88 PHE A O 1
ATOM 707 N N . LEU A 1 89 ? 17.600 1.594 -29.201 1.00 86.81 89 LEU A N 1
ATOM 708 C CA . LEU A 1 89 ? 17.718 1.877 -30.635 1.00 86.81 89 LEU A CA 1
ATOM 709 C C . LEU A 1 89 ? 17.951 3.366 -30.920 1.00 86.81 89 LEU A C 1
ATOM 711 O O . LEU A 1 89 ? 18.814 3.696 -31.729 1.00 86.81 89 LEU A O 1
ATOM 715 N N . LEU A 1 90 ? 17.238 4.271 -30.242 1.00 86.81 90 LEU A N 1
ATOM 716 C CA . LEU A 1 90 ? 17.435 5.715 -30.417 1.00 86.81 90 LEU A CA 1
ATOM 717 C C . LEU A 1 90 ? 18.819 6.177 -29.958 1.00 86.81 90 LEU A C 1
ATOM 719 O O . LEU A 1 90 ? 19.440 6.999 -30.635 1.00 86.81 90 LEU A O 1
ATOM 723 N N . VAL A 1 91 ? 19.325 5.640 -28.845 1.00 91.06 91 VAL A N 1
ATOM 724 C CA . VAL A 1 91 ? 20.683 5.930 -28.365 1.00 91.06 91 VAL A CA 1
ATOM 725 C C . VAL A 1 91 ? 21.722 5.409 -29.354 1.00 91.06 91 VAL A C 1
ATOM 727 O O . VAL A 1 91 ? 22.646 6.145 -29.686 1.00 91.06 91 VAL A O 1
ATOM 730 N N . LEU A 1 92 ? 21.554 4.193 -29.882 1.00 88.06 92 LEU A N 1
ATOM 731 C CA . LEU A 1 92 ? 22.459 3.641 -30.891 1.00 88.06 92 LEU A CA 1
ATOM 732 C C . LEU A 1 92 ? 22.443 4.447 -32.191 1.00 88.06 92 LEU A C 1
ATOM 734 O O . LEU A 1 92 ? 23.508 4.723 -32.730 1.00 88.06 92 LEU A O 1
ATOM 738 N N . ILE A 1 93 ? 21.273 4.863 -32.680 1.00 85.44 93 ILE A N 1
ATOM 739 C CA . ILE A 1 93 ? 21.155 5.704 -33.882 1.00 85.44 93 ILE A CA 1
ATOM 740 C C . ILE A 1 93 ? 21.802 7.072 -33.643 1.00 85.44 93 ILE A C 1
ATOM 742 O O . ILE A 1 93 ? 22.587 7.535 -34.468 1.00 85.44 93 ILE A O 1
ATOM 746 N N . SER A 1 94 ? 21.536 7.696 -32.494 1.00 81.94 94 SER A N 1
ATOM 747 C CA . SER A 1 94 ? 22.144 8.980 -32.122 1.00 81.94 94 SER A CA 1
ATOM 748 C C . SER A 1 94 ? 23.667 8.862 -32.028 1.00 81.94 94 SER A C 1
ATOM 750 O O . SER A 1 94 ? 24.392 9.693 -32.573 1.00 81.94 94 SER A O 1
ATOM 752 N N . PHE A 1 95 ? 24.161 7.787 -31.412 1.00 85.75 95 PHE A N 1
ATOM 753 C CA . PHE A 1 95 ? 25.583 7.476 -31.324 1.00 85.75 95 PHE A CA 1
ATOM 754 C C . PHE A 1 95 ? 26.187 7.231 -32.712 1.00 85.75 95 PHE A C 1
ATOM 756 O O . PHE A 1 95 ? 27.194 7.834 -33.052 1.00 85.75 95 PHE A O 1
ATOM 763 N N . GLN A 1 96 ? 25.550 6.446 -33.582 1.00 78.19 96 GLN A N 1
ATOM 764 C CA . GLN A 1 96 ? 26.020 6.282 -34.960 1.00 78.19 96 GLN A CA 1
ATOM 765 C C . GLN A 1 96 ? 26.110 7.638 -35.676 1.00 78.19 96 GLN A C 1
ATOM 767 O O . GLN A 1 96 ? 27.157 7.970 -36.225 1.00 78.19 96 GLN A O 1
ATOM 772 N N . THR A 1 97 ? 25.082 8.486 -35.609 1.00 73.81 97 THR A N 1
ATOM 773 C CA . THR A 1 97 ? 25.150 9.809 -36.252 1.00 73.81 97 THR A CA 1
ATOM 774 C C . THR A 1 97 ? 26.249 10.704 -35.674 1.00 73.81 97 THR A C 1
ATOM 776 O O . THR A 1 97 ? 26.925 11.389 -36.435 1.00 73.81 97 THR A O 1
ATOM 779 N N . ALA A 1 98 ? 26.498 10.671 -34.364 1.00 73.06 98 ALA A N 1
ATOM 780 C CA . ALA A 1 98 ? 27.534 11.489 -33.737 1.00 73.06 98 ALA A CA 1
ATOM 781 C C . ALA A 1 98 ? 28.960 10.988 -34.030 1.00 73.06 98 ALA A C 1
ATOM 783 O O . ALA A 1 98 ? 29.869 11.798 -34.185 1.00 73.06 98 ALA A O 1
ATOM 784 N N . PHE A 1 99 ? 29.158 9.671 -34.128 1.00 71.12 99 PHE A N 1
ATOM 785 C CA . PHE A 1 99 ? 30.481 9.064 -34.300 1.00 71.12 99 PHE A CA 1
ATOM 786 C C . PHE A 1 99 ? 30.866 8.832 -35.773 1.00 71.12 99 PHE A C 1
ATOM 788 O O . PHE A 1 99 ? 32.055 8.837 -36.082 1.00 71.12 99 PHE A O 1
ATOM 795 N N . TYR A 1 100 ? 29.906 8.684 -36.698 1.00 66.38 100 TYR A N 1
ATOM 796 C CA . TYR A 1 100 ? 30.182 8.615 -38.144 1.00 66.38 100 TYR A CA 1
ATOM 797 C C . TYR A 1 100 ? 30.268 9.995 -38.808 1.00 66.38 100 TYR A C 1
ATOM 799 O O . TYR A 1 100 ? 30.935 10.142 -39.832 1.00 66.38 100 TYR A O 1
ATOM 807 N N . THR A 1 101 ? 29.636 11.027 -38.241 1.00 56.72 101 THR A N 1
ATOM 808 C CA . THR A 1 101 ? 29.599 12.363 -38.858 1.00 56.72 101 THR A CA 1
ATOM 809 C C . THR A 1 101 ? 30.703 13.260 -38.308 1.00 56.72 101 THR A C 1
ATOM 811 O O . THR A 1 101 ? 30.449 14.305 -37.719 1.00 56.72 101 THR A O 1
ATOM 814 N N . GLY A 1 102 ? 31.949 12.858 -38.549 1.00 55.50 102 GLY A N 1
ATOM 815 C CA . GLY A 1 102 ? 33.109 13.741 -38.434 1.00 55.50 102 GLY A CA 1
ATOM 816 C C . GLY A 1 102 ? 33.264 14.731 -39.599 1.00 55.50 102 GLY A C 1
ATOM 817 O O . GLY A 1 102 ? 34.211 15.506 -39.568 1.00 55.50 102 GLY A O 1
ATOM 818 N N . ASP A 1 103 ? 32.383 14.721 -40.617 1.00 57.97 103 ASP A N 1
ATOM 819 C CA . ASP A 1 103 ? 32.677 15.416 -41.890 1.00 57.97 103 ASP A CA 1
ATOM 820 C C . ASP A 1 103 ? 31.525 16.197 -42.572 1.00 57.97 103 ASP A C 1
ATOM 822 O O . ASP A 1 103 ? 31.769 16.882 -43.555 1.00 57.97 103 ASP A O 1
ATOM 826 N N . GLN A 1 104 ? 30.264 16.165 -42.110 1.00 54.94 104 GLN A N 1
ATOM 827 C CA . GLN A 1 104 ? 29.153 16.773 -42.894 1.00 54.94 104 GLN A CA 1
ATOM 828 C C . GLN A 1 104 ? 28.202 17.706 -42.124 1.00 54.94 104 GLN A C 1
ATOM 830 O O . GLN A 1 104 ? 27.159 18.101 -42.645 1.00 54.94 104 GLN A O 1
ATOM 835 N N . PHE A 1 105 ? 28.553 18.140 -40.909 1.00 53.44 105 PHE A N 1
ATOM 836 C CA . PHE A 1 105 ? 27.752 19.120 -40.153 1.00 53.44 105 PHE A CA 1
ATOM 837 C C . PHE A 1 105 ? 28.138 20.586 -40.418 1.00 53.44 105 PHE A C 1
ATOM 839 O O . PHE A 1 105 ? 28.030 21.441 -39.541 1.00 53.44 105 PHE A O 1
ATOM 846 N N . VAL A 1 106 ? 28.539 20.919 -41.651 1.00 57.66 106 VAL A N 1
ATOM 847 C CA . VAL A 1 106 ? 28.633 22.316 -42.096 1.00 57.66 106 VAL A CA 1
ATOM 848 C C . VAL A 1 106 ? 27.919 22.475 -43.438 1.00 57.66 106 VAL A C 1
ATOM 850 O O . VAL A 1 106 ? 28.360 21.961 -44.456 1.00 57.66 106 VAL A O 1
ATOM 853 N N . ARG A 1 107 ? 26.846 23.280 -43.420 1.00 54.84 107 ARG A N 1
ATOM 854 C CA . ARG A 1 107 ? 26.084 23.823 -44.566 1.00 54.84 107 ARG A CA 1
ATOM 855 C C . ARG A 1 107 ? 25.087 22.887 -45.266 1.00 54.84 107 ARG A C 1
ATOM 857 O O . ARG A 1 107 ? 25.210 22.616 -46.454 1.00 54.84 107 ARG A O 1
ATOM 864 N N . SER A 1 108 ? 23.929 22.689 -44.637 1.00 52.31 108 SER A N 1
ATOM 865 C CA . SER A 1 108 ? 22.677 22.894 -45.385 1.00 52.31 108 SER A CA 1
ATOM 866 C C . SER A 1 108 ? 22.276 24.364 -45.252 1.00 52.31 108 SER A C 1
ATOM 868 O O . SER A 1 108 ? 21.412 24.759 -44.471 1.00 52.31 108 SER A O 1
ATOM 870 N N . GLY A 1 109 ? 23.031 25.214 -45.953 1.00 49.84 109 GLY A N 1
ATOM 871 C CA . GLY A 1 109 ? 22.651 26.601 -46.162 1.00 49.84 109 GLY A CA 1
ATOM 872 C C . GLY A 1 109 ? 21.349 26.625 -46.950 1.00 49.84 109 GLY A C 1
ATOM 873 O O . GLY A 1 109 ? 21.254 26.004 -48.005 1.00 49.84 109 GLY A O 1
ATOM 874 N N . ARG A 1 110 ? 20.361 27.335 -46.406 1.00 51.97 110 ARG A N 1
ATOM 875 C CA . ARG A 1 110 ? 19.078 27.689 -47.019 1.00 51.97 110 ARG A CA 1
ATOM 876 C C . ARG A 1 110 ? 19.215 27.880 -48.537 1.00 51.97 110 ARG A C 1
ATOM 878 O O . ARG A 1 110 ? 19.618 28.948 -48.987 1.00 51.97 110 ARG A O 1
ATOM 885 N N . ARG A 1 111 ? 18.846 26.879 -49.337 1.00 47.47 111 ARG A N 1
ATOM 886 C CA . ARG A 1 111 ? 18.539 27.092 -50.755 1.00 47.47 111 ARG A CA 1
ATOM 887 C C . ARG A 1 111 ? 17.062 27.434 -50.834 1.00 47.47 111 ARG A C 1
ATOM 889 O O . ARG A 1 111 ? 16.219 26.586 -51.100 1.00 47.47 111 ARG A O 1
ATOM 896 N N . ALA A 1 112 ? 16.765 28.686 -50.489 1.00 50.00 112 ALA A N 1
ATOM 897 C CA . ALA A 1 112 ? 15.506 29.301 -50.858 1.00 50.00 112 ALA A CA 1
ATOM 898 C C . ALA A 1 112 ? 15.423 29.284 -52.389 1.00 50.00 112 ALA A C 1
ATOM 900 O O . ALA A 1 112 ? 16.334 29.743 -53.077 1.00 50.00 112 ALA A O 1
ATOM 901 N N . SER A 1 113 ? 14.356 28.671 -52.880 1.00 52.34 113 SER A N 1
ATOM 902 C CA . SER A 1 113 ? 13.994 28.586 -54.284 1.00 52.34 113 SER A CA 1
ATOM 903 C C . SER A 1 113 ? 13.929 29.978 -54.922 1.00 52.34 113 SER A C 1
ATOM 905 O O . SER A 1 113 ? 13.233 30.860 -54.419 1.00 52.34 113 SER A O 1
ATOM 907 N N . SER A 1 114 ? 14.622 30.165 -56.043 1.00 44.75 114 SER A N 1
ATOM 908 C CA . SER A 1 114 ? 14.258 31.166 -57.045 1.00 44.75 114 SER A CA 1
ATOM 909 C C . SER A 1 114 ? 14.332 30.524 -58.429 1.00 44.75 114 SER A C 1
ATOM 911 O O . SER A 1 114 ? 15.326 30.587 -59.148 1.00 44.75 114 SER A O 1
ATOM 913 N N . GLU A 1 115 ? 13.243 29.856 -58.801 1.00 51.94 115 GLU A N 1
ATOM 914 C CA . GLU A 1 115 ? 12.959 29.500 -60.187 1.00 51.94 115 GLU A CA 1
ATOM 915 C C . GLU A 1 115 ? 12.762 30.789 -61.000 1.00 51.94 115 GLU A C 1
ATOM 917 O O . GLU A 1 115 ? 11.676 31.367 -61.052 1.00 51.94 115 GLU A O 1
ATOM 922 N N . VAL A 1 116 ? 13.825 31.271 -61.648 1.00 51.88 116 VAL A N 1
ATOM 923 C CA . VAL A 1 116 ? 13.695 32.301 -62.683 1.00 51.88 116 VAL A CA 1
ATOM 924 C C . VAL A 1 116 ? 13.231 31.623 -63.967 1.00 51.88 116 VAL A C 1
ATOM 926 O O . VAL A 1 116 ? 13.998 31.063 -64.748 1.00 51.88 116 VAL A O 1
ATOM 929 N N . ARG A 1 117 ? 11.915 31.688 -64.152 1.00 52.94 117 ARG A N 1
ATOM 930 C CA . ARG A 1 117 ? 11.174 31.468 -65.391 1.00 52.94 117 ARG A CA 1
ATOM 931 C C . ARG A 1 117 ? 11.811 32.245 -66.553 1.00 52.94 117 ARG A C 1
ATOM 933 O O . ARG A 1 117 ? 11.653 33.456 -66.644 1.00 52.94 117 ARG A O 1
ATOM 940 N N . SER A 1 118 ? 12.446 31.540 -67.485 1.00 45.59 118 SER A N 1
ATOM 941 C CA . SER A 1 118 ? 12.698 32.036 -68.843 1.00 45.59 118 SER A CA 1
ATOM 942 C C . SER A 1 118 ? 11.854 31.211 -69.807 1.00 45.59 118 SER A C 1
ATOM 944 O O . SER A 1 118 ? 12.141 30.054 -70.113 1.00 45.59 118 SER A O 1
ATOM 946 N N . GLN A 1 119 ? 10.721 31.796 -70.189 1.00 49.25 119 GLN A N 1
ATOM 947 C CA . GLN A 1 119 ? 9.794 31.230 -71.152 1.00 49.25 119 GLN A CA 1
ATOM 948 C C . GLN A 1 119 ? 10.409 31.213 -72.548 1.00 49.25 119 GLN A C 1
ATOM 950 O O . GLN A 1 119 ? 10.770 32.231 -73.129 1.00 49.25 119 GLN A O 1
ATOM 955 N N . ARG A 1 120 ? 10.403 30.011 -73.105 1.00 45.66 120 ARG A N 1
ATOM 956 C CA . ARG A 1 120 ? 10.550 29.683 -74.512 1.00 45.66 120 ARG A CA 1
ATOM 957 C C . ARG A 1 120 ? 9.354 30.230 -75.304 1.00 45.66 120 ARG A C 1
ATOM 959 O O . ARG A 1 120 ? 8.267 29.683 -75.189 1.00 45.66 120 ARG A O 1
ATOM 966 N N . THR A 1 121 ? 9.558 31.252 -76.130 1.00 44.34 121 THR A N 1
ATOM 967 C CA . THR A 1 121 ? 8.819 31.505 -77.388 1.00 44.34 121 THR A CA 1
ATOM 968 C C . THR A 1 121 ? 9.820 32.241 -78.299 1.00 44.34 121 THR A C 1
ATOM 970 O O . THR A 1 121 ? 10.592 33.041 -77.796 1.00 44.34 121 THR A O 1
ATOM 973 N N . ARG A 1 122 ? 9.967 32.017 -79.602 1.00 48.19 122 ARG A N 1
ATOM 974 C CA . ARG A 1 122 ? 9.002 31.617 -80.615 1.00 48.19 122 ARG A CA 1
ATOM 975 C C . ARG A 1 122 ? 9.789 31.182 -81.858 1.00 48.19 122 ARG A C 1
ATOM 977 O O . ARG A 1 122 ? 10.666 31.904 -82.316 1.00 48.19 122 ARG A O 1
ATOM 984 N N . SER A 1 123 ? 9.446 30.006 -82.372 1.00 48.19 123 SER A N 1
ATOM 985 C CA . SER A 1 123 ? 9.776 29.549 -83.720 1.00 48.19 123 SER A CA 1
ATOM 986 C C . SER A 1 123 ? 9.259 30.550 -84.759 1.00 48.19 123 SER A C 1
ATOM 988 O O . SER A 1 123 ? 8.093 30.951 -84.684 1.00 48.19 123 SER A O 1
ATOM 990 N N . LYS A 1 124 ? 10.098 30.925 -85.727 1.00 50.22 124 LYS A N 1
ATOM 991 C CA . LYS A 1 124 ? 9.614 31.282 -87.058 1.00 50.22 124 LYS A CA 1
ATOM 992 C C . LYS A 1 124 ? 10.636 30.887 -88.119 1.00 50.22 124 LYS A C 1
ATOM 994 O O . LYS A 1 124 ? 11.634 31.553 -88.362 1.00 50.22 124 LYS A O 1
ATOM 999 N N . GLU A 1 125 ? 10.366 29.702 -88.631 1.00 50.84 125 GLU A N 1
ATOM 1000 C CA . GLU A 1 125 ? 10.865 29.090 -89.843 1.00 50.84 125 GLU A CA 1
ATOM 1001 C C . GLU A 1 125 ? 10.194 29.785 -91.033 1.00 50.84 125 GLU A C 1
ATOM 1003 O O . GLU A 1 125 ? 9.009 29.574 -91.278 1.00 50.84 125 GLU A O 1
ATOM 1008 N N . ASP A 1 126 ? 10.936 30.631 -91.746 1.00 53.75 126 ASP A N 1
ATOM 1009 C CA . ASP A 1 126 ? 10.489 31.217 -93.009 1.00 53.75 126 ASP A CA 1
ATOM 1010 C C . ASP A 1 126 ? 11.390 30.648 -94.119 1.00 53.75 126 ASP A C 1
ATOM 1012 O O . ASP A 1 126 ? 12.437 31.193 -94.467 1.00 53.75 126 ASP A O 1
ATOM 1016 N N . ASN A 1 127 ? 10.994 29.480 -94.624 1.00 49.19 127 ASN A N 1
ATOM 1017 C CA . ASN A 1 127 ? 11.515 28.887 -95.846 1.00 49.19 127 ASN A CA 1
ATOM 1018 C C . ASN A 1 127 ? 10.710 29.468 -97.018 1.00 49.19 127 ASN A C 1
ATOM 1020 O O . ASN A 1 127 ? 9.501 29.252 -97.075 1.00 49.19 127 ASN A O 1
ATOM 1024 N N . ASN A 1 128 ? 11.344 30.206 -97.934 1.00 56.91 128 ASN A N 1
ATOM 1025 C CA . ASN A 1 128 ? 10.857 30.290 -99.311 1.00 56.91 128 ASN A CA 1
ATOM 1026 C C . ASN A 1 128 ? 11.951 30.721 -100.297 1.00 56.91 128 ASN A C 1
ATOM 1028 O O . ASN A 1 128 ? 12.453 31.842 -100.288 1.00 56.91 128 ASN A O 1
ATOM 1032 N N . THR A 1 129 ? 12.264 29.776 -101.172 1.00 52.06 129 THR A N 1
ATOM 1033 C CA . THR A 1 129 ? 13.024 29.868 -102.416 1.00 52.06 129 THR A CA 1
ATOM 1034 C C . THR A 1 129 ? 12.182 30.519 -103.515 1.00 52.06 129 THR A C 1
ATOM 1036 O O . THR A 1 129 ? 11.132 29.974 -103.806 1.00 52.06 129 THR A O 1
ATOM 1039 N N . PHE A 1 130 ? 12.656 31.590 -104.164 1.00 52.19 130 PHE A N 1
ATOM 1040 C CA . PHE A 1 130 ? 12.345 32.009 -105.553 1.00 52.19 130 PHE A CA 1
ATOM 1041 C C . PHE A 1 130 ? 13.465 32.993 -105.964 1.00 52.19 130 PHE A C 1
ATOM 1043 O O . PHE A 1 130 ? 13.622 34.025 -105.324 1.00 52.19 130 PHE A O 1
ATOM 1050 N N . ILE A 1 131 ? 14.475 32.601 -106.751 1.00 45.03 131 ILE A N 1
ATOM 1051 C CA . ILE A 1 131 ? 14.548 32.650 -108.229 1.00 45.03 131 ILE A CA 1
ATOM 1052 C C . ILE A 1 131 ? 13.985 33.951 -108.825 1.00 45.03 131 ILE A C 1
ATOM 1054 O O . ILE A 1 131 ? 12.774 34.051 -109.010 1.00 45.03 131 ILE A O 1
ATOM 1058 N N . ALA A 1 132 ? 14.883 34.880 -109.175 1.00 44.38 132 ALA A N 1
ATOM 1059 C CA . ALA A 1 132 ? 14.960 35.604 -110.455 1.00 44.38 132 ALA A CA 1
ATOM 1060 C C . ALA A 1 132 ? 16.230 36.471 -110.481 1.00 44.38 132 ALA A C 1
ATOM 1062 O O . ALA A 1 132 ? 16.460 37.194 -109.486 1.00 44.38 132 ALA A O 1
#

InterPro domains:
  IPR000792 Transcription regulator LuxR, C-terminal [PF00196] (11-63)
  IPR000792 Transcription regulator LuxR, C-terminal [PR00038] (13-27)
  IPR000792 Transcription regulator LuxR, C-terminal [PR00038] (27-43)
  IPR000792 Transcription regulator LuxR, C-terminal [PR00038] (43-55)
  IPR000792 Transcription regulator LuxR, C-terminal [SM00421] (10-67)
  IPR016032 Signal transduction response regulator, C-terminal effector [SSF46894] (8-67)
  IPR036388 Winged helix-like DNA-binding domain superfamily [G3DSA:1.10.10.10] (2-74)

Sequence (132 aa):
MDEMHSLATDDVLTPAETRIAAGYCEGLIGKEIAEKEHISYYTVVRHTQNIYQKTGIRRSTNALVAWFMSRNCNIDMHEFLRSITAMFLLVLISFQTAFYTGDQFVRSGRRASSEVRSQRTRSKEDNNTFIA

Radius of gyration: 36.92 Å; chains: 1; bounding box: 53×51×126 Å

pLDDT: mean 75.1, std 17.88, range [39.97, 94.88]

Secondary structure (DSSP, 8-state):
-------GGGGTS-HHHHHHHHHHHTT--HHHHHHHTT--HHHHHHHHHHHHHHH---S-HHHHHHHHHHHH----HHHHHHHHHHHHHHHHHHHHHHHH-SS--S--------------------------

Organism: NCBI:txid2840764

Foldseek 3Di:
DDDPPPALCVVQAPPVLVLLLVCLLVVHDLVVSCVVVVHDSVVSVVSLVVVCVRVVFDSDSVRSNVVSCVRRPPVPVVVVVVVVVVVVVVVVVVVCCVVVPPDPPPDPDDPDDDPPDDDDDDDDDDDDDDDD